Protein AF-M5P9T2-F1 (afdb_monomer_lite)

Radius of gyration: 11.9 Å; chains: 1; bounding box: 29×20×28 Å

Organism: NCBI:txid1274524

pLDDT: mean 86.31, std 12.7, range [36.16, 95.88]

Sequence (63 aa):
MTLYIKRLWSDTPPLRPQQANQLLDLYQRPVATFKDAGKAYQIGFNTALSCLGYLIANKHDES

Secondary structure (DSSP, 8-state):
--EEEEE-SSSSPPPPHHHHHHHHHHHHHHHHH-HHHHHHHHHHHHHHHHHTTEEEEETTS--

Foldseek 3Di:
DDKFKDFQDPPQDDDDPVRRVVLVCVLVVVCVPPPPVSVVVNVVSQVVVVVSRMGIDDPVPPD

Structure (mmCIF, N/CA/C/O backbone):
data_AF-M5P9T2-F1
#
_entry.id   AF-M5P9T2-F1
#
loop_
_atom_site.group_PDB
_atom_site.id
_atom_site.type_symbol
_atom_site.label_atom_id
_atom_site.label_alt_id
_atom_site.label_comp_id
_atom_site.label_asym_id
_atom_site.label_entity_id
_atom_site.label_seq_id
_atom_site.pdbx_PDB_ins_code
_atom_site.Cartn_x
_atom_site.Cartn_y
_atom_site.Cartn_z
_atom_site.occupancy
_atom_site.B_iso_or_equiv
_atom_site.auth_seq_id
_atom_site.auth_comp_id
_atom_site.auth_asym_id
_atom_site.auth_atom_id
_atom_site.pdbx_PDB_model_num
ATOM 1 N N . MET A 1 1 ? 4.540 10.258 10.347 1.00 62.69 1 MET A N 1
ATOM 2 C CA . MET A 1 1 ? 4.760 9.010 9.584 1.00 62.69 1 MET A CA 1
ATOM 3 C C . MET A 1 1 ? 4.666 9.336 8.109 1.00 62.69 1 MET A C 1
ATOM 5 O O . MET A 1 1 ? 3.665 9.912 7.703 1.00 62.69 1 MET A O 1
ATOM 9 N N . THR A 1 2 ? 5.706 9.029 7.338 1.00 83.56 2 THR A N 1
ATOM 10 C CA . THR A 1 2 ? 5.726 9.280 5.891 1.00 83.56 2 THR A CA 1
ATOM 11 C C . THR A 1 2 ? 5.557 7.945 5.191 1.00 83.56 2 THR A C 1
ATOM 13 O O . THR A 1 2 ? 6.460 7.107 5.243 1.00 83.56 2 THR A O 1
ATOM 16 N N . LEU A 1 3 ? 4.394 7.750 4.573 1.00 89.31 3 LEU A N 1
ATOM 17 C CA . LEU A 1 3 ? 4.111 6.559 3.784 1.00 89.31 3 LEU A CA 1
ATOM 18 C C . LEU A 1 3 ? 4.731 6.687 2.395 1.00 89.31 3 LEU A C 1
ATOM 20 O O . LEU A 1 3 ? 4.777 7.776 1.821 1.00 89.31 3 LEU A O 1
ATOM 24 N N . TYR A 1 4 ? 5.193 5.568 1.856 1.00 90.94 4 TYR A N 1
ATOM 25 C CA . TYR A 1 4 ? 5.666 5.473 0.483 1.00 90.94 4 TYR A CA 1
ATOM 26 C C . TYR A 1 4 ? 5.329 4.101 -0.099 1.00 90.94 4 TYR A C 1
ATOM 28 O O . TYR A 1 4 ? 5.087 3.144 0.635 1.00 90.94 4 TYR A O 1
ATOM 36 N N . ILE A 1 5 ? 5.309 4.010 -1.428 1.00 93.69 5 ILE A N 1
ATOM 37 C CA . ILE A 1 5 ? 5.061 2.753 -2.133 1.00 93.69 5 ILE A CA 1
ATOM 38 C C . ILE A 1 5 ? 6.396 2.150 -2.552 1.00 93.69 5 ILE A C 1
ATOM 40 O O . ILE A 1 5 ? 7.158 2.756 -3.307 1.00 93.69 5 ILE A O 1
ATOM 44 N N . LYS A 1 6 ? 6.668 0.945 -2.065 1.00 93.44 6 LYS A N 1
ATOM 45 C CA . LYS A 1 6 ? 7.824 0.128 -2.419 1.00 93.44 6 LYS A CA 1
ATOM 46 C C . LYS A 1 6 ? 7.441 -0.845 -3.531 1.00 93.44 6 LYS A C 1
ATOM 48 O O . LYS A 1 6 ? 6.380 -1.460 -3.472 1.00 93.44 6 LYS A O 1
ATOM 53 N N . ARG A 1 7 ? 8.316 -1.010 -4.526 1.00 94.50 7 ARG A N 1
ATOM 54 C CA . ARG A 1 7 ? 8.233 -2.117 -5.493 1.00 94.50 7 ARG A C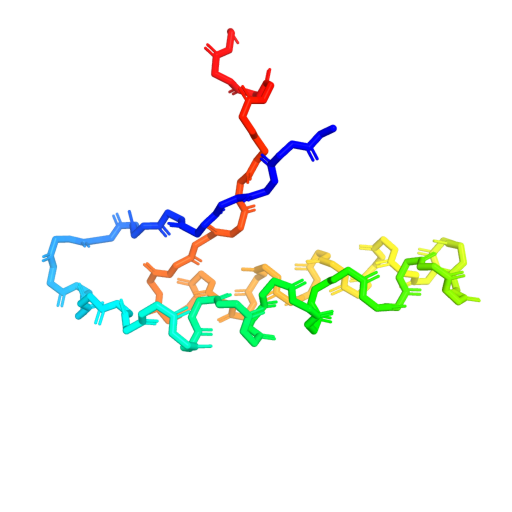A 1
ATOM 55 C C . ARG A 1 7 ? 8.864 -3.361 -4.877 1.00 94.50 7 ARG A C 1
ATOM 57 O O . ARG A 1 7 ? 9.957 -3.266 -4.321 1.00 94.50 7 ARG A O 1
ATOM 64 N N . LEU A 1 8 ? 8.168 -4.489 -4.957 1.00 93.06 8 LEU A N 1
ATOM 65 C CA . LEU A 1 8 ? 8.621 -5.765 -4.399 1.00 93.06 8 LEU A CA 1
ATOM 66 C C . LEU A 1 8 ? 9.482 -6.557 -5.383 1.00 93.06 8 LEU A C 1
ATOM 68 O O . LEU A 1 8 ? 10.428 -7.215 -4.957 1.00 93.06 8 LEU A O 1
ATOM 72 N N . TRP A 1 9 ? 9.180 -6.469 -6.678 1.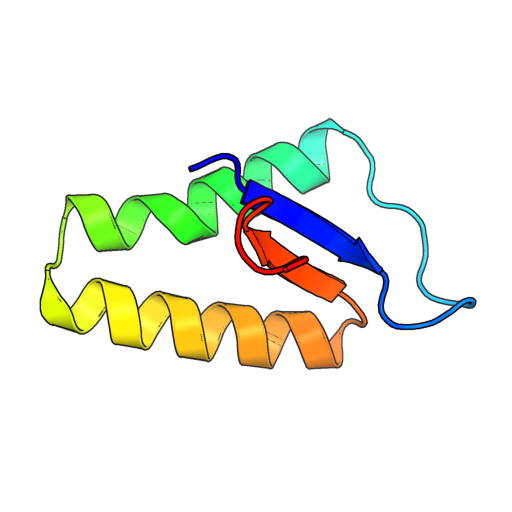00 92.44 9 TRP A N 1
ATOM 73 C CA . TRP A 1 9 ? 9.888 -7.200 -7.727 1.00 92.44 9 TRP A CA 1
ATOM 74 C C . TRP A 1 9 ? 10.528 -6.246 -8.737 1.00 92.44 9 TRP A C 1
ATOM 76 O O . TRP A 1 9 ? 10.133 -5.081 -8.862 1.00 92.44 9 TRP A O 1
ATOM 86 N N . SER A 1 10 ? 11.567 -6.724 -9.422 1.00 89.38 10 SER A N 1
ATOM 87 C CA . SER A 1 10 ? 12.347 -5.934 -10.384 1.00 89.38 10 SER A CA 1
ATOM 88 C C . SER A 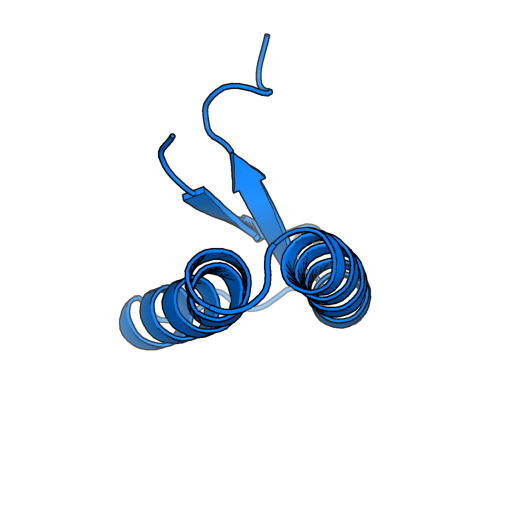1 10 ? 11.602 -5.694 -11.698 1.00 89.38 10 SER A C 1
ATOM 90 O O . SER A 1 10 ? 11.839 -4.680 -12.354 1.00 89.38 10 SER A O 1
ATOM 92 N N . ASP A 1 11 ? 10.699 -6.600 -12.059 1.00 93.06 11 ASP A N 1
ATOM 93 C CA . ASP A 1 11 ? 9.838 -6.566 -13.241 1.00 93.06 11 ASP A CA 1
ATOM 94 C C . ASP A 1 11 ? 8.537 -5.778 -13.021 1.00 93.06 11 ASP A C 1
ATOM 96 O O . ASP A 1 11 ? 7.881 -5.392 -13.991 1.00 93.06 11 ASP A O 1
ATOM 100 N N . THR A 1 12 ? 8.188 -5.453 -11.770 1.00 93.31 12 THR A N 1
ATOM 101 C CA . THR A 1 12 ? 7.036 -4.598 -11.469 1.00 93.31 12 THR A CA 1
ATOM 102 C C . THR A 1 12 ? 7.218 -3.207 -12.100 1.00 93.31 12 THR A C 1
ATOM 104 O O . THR A 1 12 ? 8.199 -2.504 -11.792 1.00 93.31 12 THR A O 1
ATOM 107 N N . PRO A 1 13 ? 6.270 -2.746 -12.942 1.00 93.25 13 PRO A N 1
ATOM 108 C CA . PRO A 1 13 ? 6.393 -1.458 -13.610 1.00 93.25 13 PRO A CA 1
ATOM 109 C C . PRO A 1 13 ? 6.448 -0.300 -12.597 1.00 93.25 13 PRO A C 1
ATOM 111 O O . PRO A 1 13 ? 5.876 -0.373 -11.511 1.00 93.25 13 PRO A O 1
ATOM 114 N N . PRO A 1 14 ? 7.158 0.798 -12.898 1.00 93.12 14 PRO A N 1
ATOM 115 C CA . PRO A 1 14 ? 7.156 1.962 -12.024 1.00 93.12 14 PRO A CA 1
ATOM 116 C C . PRO A 1 14 ? 5.784 2.647 -12.042 1.00 93.12 14 PRO A C 1
ATOM 118 O O . PRO A 1 14 ? 5.188 2.860 -13.098 1.00 93.12 14 PRO A O 1
ATOM 121 N N . LEU A 1 15 ? 5.303 3.051 -10.866 1.00 93.00 15 LEU A N 1
ATOM 122 C CA . LEU A 1 15 ? 4.110 3.886 -10.762 1.00 93.00 15 LEU A CA 1
ATOM 123 C C . LEU A 1 15 ? 4.440 5.323 -11.155 1.00 93.00 15 LEU A C 1
ATOM 125 O O . LEU A 1 15 ? 5.463 5.877 -10.744 1.00 93.00 15 LEU A O 1
ATOM 129 N N . ARG A 1 16 ? 3.531 5.968 -11.890 1.00 95.44 16 ARG A N 1
ATOM 130 C CA . ARG A 1 16 ? 3.598 7.421 -12.077 1.00 95.44 16 ARG A CA 1
ATOM 131 C C . ARG A 1 16 ? 3.329 8.124 -10.740 1.00 95.44 16 ARG A C 1
ATOM 133 O O . ARG A 1 16 ? 2.514 7.619 -9.962 1.00 95.44 16 ARG A O 1
ATOM 140 N N . PRO A 1 17 ? 3.898 9.319 -10.494 1.00 92.81 17 PRO A N 1
ATOM 141 C CA . PRO A 1 17 ? 3.685 10.053 -9.242 1.00 92.81 17 PRO A CA 1
ATOM 142 C C . PRO A 1 17 ? 2.204 10.224 -8.871 1.00 92.81 17 PRO A C 1
ATOM 144 O O . PRO A 1 17 ? 1.820 10.023 -7.725 1.00 92.81 17 PRO A O 1
ATOM 147 N N . GLN A 1 18 ? 1.348 10.501 -9.858 1.00 94.56 18 GLN A N 1
ATOM 148 C CA . GLN A 1 18 ? -0.096 10.625 -9.647 1.00 94.56 18 GLN A CA 1
ATOM 149 C C . GLN A 1 18 ? -0.738 9.322 -9.146 1.00 94.56 18 GLN A C 1
ATOM 151 O O . GLN A 1 18 ? -1.556 9.362 -8.234 1.00 94.56 18 GLN A O 1
ATOM 156 N N . GLN A 1 19 ? -0.355 8.174 -9.713 1.00 94.06 19 GLN A N 1
ATOM 157 C CA . GLN A 1 19 ? -0.885 6.870 -9.301 1.00 94.06 19 GLN A CA 1
ATOM 158 C C . GLN A 1 19 ? -0.438 6.529 -7.880 1.00 94.06 19 GLN A C 1
ATOM 160 O O . GLN A 1 19 ? -1.232 6.028 -7.089 1.00 94.06 19 GLN A O 1
ATOM 165 N N . ALA A 1 20 ? 0.814 6.846 -7.539 1.00 93.31 20 ALA A N 1
ATOM 166 C CA . ALA A 1 20 ? 1.324 6.641 -6.191 1.00 93.31 20 ALA A CA 1
ATOM 167 C C . ALA A 1 20 ? 0.555 7.482 -5.161 1.00 93.31 20 ALA A C 1
ATOM 169 O O . ALA A 1 20 ? 0.122 6.948 -4.143 1.00 93.31 20 ALA A O 1
ATOM 170 N N . ASN A 1 21 ? 0.306 8.760 -5.457 1.00 93.06 21 ASN A N 1
ATOM 171 C CA . ASN A 1 21 ? -0.473 9.630 -4.574 1.00 93.06 21 ASN A CA 1
ATOM 172 C C . ASN A 1 21 ? -1.908 9.115 -4.387 1.00 93.06 21 ASN A C 1
ATOM 174 O O . ASN A 1 21 ? -2.381 9.029 -3.260 1.00 93.06 21 ASN A O 1
ATOM 178 N N . GLN A 1 22 ? -2.570 8.683 -5.465 1.00 93.81 22 GLN A N 1
ATOM 179 C CA . GLN A 1 22 ? -3.924 8.120 -5.386 1.00 93.81 22 GLN A CA 1
ATOM 180 C C . GLN A 1 22 ? -3.994 6.863 -4.508 1.00 93.81 22 GLN A C 1
ATOM 182 O O . GLN A 1 22 ? -4.932 6.704 -3.729 1.00 93.81 22 GLN A O 1
ATOM 187 N N . LEU A 1 23 ? -3.010 5.967 -4.617 1.00 93.94 23 LEU A N 1
ATOM 188 C CA . LEU A 1 23 ? -2.946 4.760 -3.790 1.00 93.94 23 LEU A CA 1
ATOM 189 C C . LEU A 1 23 ? -2.717 5.094 -2.310 1.00 93.94 23 LEU A C 1
ATOM 191 O O . LEU A 1 23 ? -3.349 4.486 -1.447 1.00 93.94 23 LEU A O 1
ATOM 195 N N . LEU A 1 24 ? -1.859 6.074 -2.011 1.00 92.88 24 LEU A N 1
ATOM 196 C CA . LEU A 1 24 ? -1.626 6.539 -0.641 1.00 92.88 24 LEU A CA 1
ATOM 197 C C . LEU A 1 24 ? -2.881 7.185 -0.038 1.00 92.88 24 LEU A C 1
ATOM 199 O O . LEU A 1 24 ? -3.242 6.862 1.095 1.00 92.88 24 LEU A O 1
ATOM 203 N N . ASP A 1 25 ? -3.589 8.012 -0.809 1.00 91.44 25 ASP A N 1
ATOM 204 C CA . ASP A 1 25 ? -4.850 8.623 -0.380 1.00 91.44 25 ASP A CA 1
ATOM 205 C C . ASP A 1 25 ? -5.904 7.552 -0.059 1.00 91.44 25 ASP A C 1
ATOM 207 O O . ASP A 1 25 ? -6.535 7.586 1.002 1.00 91.44 25 ASP A O 1
ATOM 211 N N . LEU A 1 26 ? -6.068 6.553 -0.938 1.00 91.31 26 LEU A N 1
ATOM 212 C CA . LEU A 1 26 ? -6.997 5.433 -0.731 1.00 91.31 26 LEU A CA 1
ATOM 213 C C . LEU A 1 26 ? -6.639 4.578 0.486 1.00 91.31 26 LEU A C 1
ATOM 215 O O . LEU A 1 26 ? -7.538 4.057 1.147 1.00 91.31 26 LEU A O 1
ATOM 219 N N . TYR A 1 27 ? -5.352 4.430 0.786 1.00 90.62 27 TYR A N 1
ATOM 220 C CA . TYR A 1 27 ? -4.864 3.673 1.934 1.00 90.62 27 TYR A CA 1
ATOM 221 C C . TYR A 1 27 ? -5.088 4.400 3.270 1.00 90.62 27 TYR A C 1
ATOM 223 O O . TYR A 1 27 ? -5.344 3.766 4.296 1.00 90.62 27 TYR A O 1
ATOM 231 N N . GLN A 1 28 ? -5.000 5.732 3.283 1.00 87.44 28 GLN A N 1
ATOM 232 C CA . GLN A 1 28 ? -5.135 6.531 4.506 1.00 87.44 28 GLN A CA 1
ATOM 233 C C . GLN A 1 28 ? -6.583 6.897 4.840 1.00 87.44 28 GLN A C 1
ATOM 235 O O . GLN A 1 28 ? -6.944 6.954 6.020 1.00 87.44 28 GLN A O 1
ATOM 240 N N . ARG A 1 29 ? -7.421 7.131 3.822 1.00 84.88 29 ARG A N 1
ATOM 241 C CA . ARG A 1 29 ? -8.784 7.658 3.994 1.00 84.88 29 ARG A CA 1
ATOM 242 C C . ARG A 1 29 ? -9.636 6.872 5.006 1.00 84.88 29 ARG A C 1
ATOM 244 O O . ARG A 1 29 ? -10.275 7.516 5.835 1.00 84.88 29 ARG A O 1
ATOM 251 N N . PRO A 1 30 ? -9.636 5.525 5.028 1.00 80.50 30 PRO A N 1
ATOM 252 C CA . PRO A 1 30 ? -10.526 4.782 5.921 1.00 80.50 30 PRO A CA 1
ATOM 253 C C . PRO A 1 30 ? -10.081 4.786 7.380 1.00 80.50 30 PRO A C 1
ATOM 255 O O . PRO A 1 30 ? -10.934 4.686 8.252 1.00 80.50 30 PRO A O 1
ATOM 258 N N . VAL A 1 31 ? -8.788 4.958 7.670 1.00 73.69 31 VAL A N 1
ATOM 259 C CA . VAL A 1 31 ? -8.292 5.043 9.058 1.00 73.69 31 VAL A CA 1
ATOM 260 C C . VAL A 1 31 ? -8.771 6.309 9.750 1.00 73.69 31 VAL A C 1
ATOM 262 O O . VAL A 1 31 ? -9.098 6.278 10.934 1.00 73.69 31 VAL A O 1
ATOM 265 N N . ALA A 1 32 ? -8.855 7.416 9.012 1.00 72.81 32 ALA A N 1
ATOM 266 C CA . ALA A 1 32 ? -9.359 8.672 9.555 1.00 72.81 32 ALA A CA 1
ATOM 267 C C . ALA A 1 32 ? -10.853 8.596 9.920 1.00 72.81 32 ALA A C 1
ATOM 269 O O . ALA A 1 32 ? -11.308 9.322 10.800 1.00 72.81 32 ALA A O 1
ATOM 270 N N . THR A 1 33 ? -11.620 7.723 9.258 1.00 75.75 33 THR A N 1
ATOM 271 C CA . THR A 1 33 ? -13.079 7.620 9.429 1.00 75.75 33 THR A CA 1
ATOM 272 C C . THR A 1 33 ? -13.493 6.449 10.319 1.00 75.75 33 THR A C 1
ATOM 274 O O . THR A 1 33 ? -14.434 6.566 11.102 1.00 75.75 33 THR A O 1
ATOM 277 N N . PHE A 1 34 ? -12.789 5.324 10.238 1.00 73.75 34 PHE A N 1
ATOM 278 C CA . PHE A 1 34 ? -13.152 4.076 10.894 1.00 73.75 34 PHE A CA 1
ATOM 279 C C . PHE A 1 34 ? -11.934 3.568 11.669 1.00 73.75 34 PHE A C 1
ATOM 281 O O . PHE A 1 34 ? -10.992 3.081 11.066 1.00 73.75 34 PHE A O 1
ATOM 288 N N . LYS A 1 35 ? -11.933 3.689 13.002 1.00 77.56 35 LYS A N 1
ATOM 289 C CA . LYS A 1 35 ? -10.785 3.364 13.878 1.00 77.56 35 LYS A CA 1
ATOM 290 C C . LYS A 1 35 ? -10.183 1.969 13.613 1.00 77.56 35 LYS A C 1
ATOM 292 O O . LYS A 1 35 ? -9.215 1.831 12.869 1.00 77.56 35 LYS A O 1
ATOM 297 N N . ASP A 1 36 ? -10.754 0.924 14.213 1.00 75.62 36 ASP A N 1
ATOM 298 C CA . ASP A 1 36 ? -10.205 -0.437 14.121 1.00 75.62 36 ASP A CA 1
ATOM 299 C C . ASP A 1 36 ? -10.485 -1.082 12.758 1.00 75.62 36 ASP A C 1
ATOM 301 O O . ASP A 1 36 ? -9.629 -1.766 12.198 1.00 75.62 36 ASP A O 1
ATOM 305 N N . ALA A 1 37 ? -11.641 -0.784 12.158 1.00 80.56 37 ALA A N 1
ATOM 306 C CA . ALA A 1 37 ? -11.965 -1.235 10.805 1.00 80.56 37 ALA A CA 1
ATOM 307 C C . ALA A 1 37 ? -11.038 -0.620 9.736 1.00 80.56 37 ALA A C 1
ATOM 309 O O . ALA A 1 37 ? -10.760 -1.255 8.721 1.00 80.56 37 ALA A O 1
ATOM 310 N N . GLY A 1 38 ? -10.492 0.575 9.975 1.00 83.06 38 GLY A N 1
ATOM 311 C CA . GLY A 1 38 ? -9.508 1.204 9.098 1.00 83.06 38 GLY A CA 1
ATOM 312 C C . GLY A 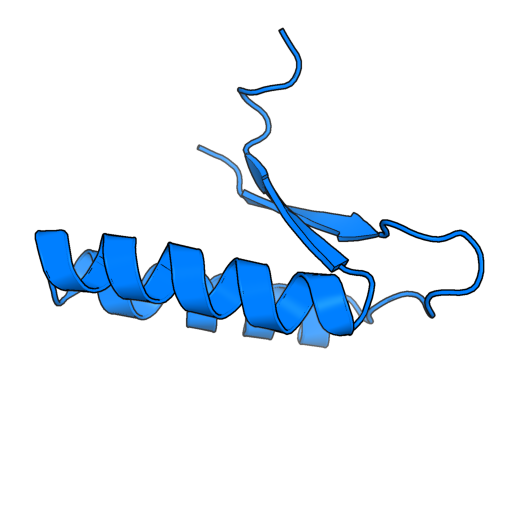1 38 ? -8.174 0.463 9.088 1.00 83.06 38 GLY A C 1
ATOM 313 O O . GLY A 1 38 ? -7.558 0.348 8.031 1.00 83.06 38 GLY A O 1
ATOM 314 N N . LYS A 1 39 ? -7.752 -0.117 10.220 1.00 84.44 39 LYS A N 1
ATOM 315 C CA . LYS A 1 39 ? -6.566 -0.991 10.258 1.00 84.44 39 LYS A CA 1
ATOM 316 C C . LYS A 1 39 ? -6.788 -2.273 9.457 1.00 84.44 39 LYS A C 1
ATOM 318 O O . LYS A 1 39 ? -5.924 -2.657 8.676 1.00 84.44 39 LYS A O 1
ATOM 323 N N . ALA A 1 40 ? -7.952 -2.909 9.606 1.00 88.44 40 ALA A N 1
ATOM 324 C CA . ALA A 1 40 ? -8.303 -4.092 8.818 1.00 88.44 40 ALA A CA 1
ATOM 325 C C . ALA A 1 40 ? -8.333 -3.782 7.310 1.00 88.44 40 ALA A C 1
ATOM 327 O O . ALA A 1 40 ? -7.805 -4.554 6.509 1.00 88.44 40 ALA A O 1
ATOM 328 N N . TYR A 1 41 ? -8.870 -2.617 6.934 1.00 91.12 41 TYR A N 1
ATOM 329 C CA . TYR A 1 41 ? -8.816 -2.127 5.559 1.00 91.12 41 TYR A CA 1
ATOM 330 C C . TYR A 1 41 ? -7.375 -1.971 5.064 1.00 91.12 41 TYR A C 1
ATOM 332 O O . TYR A 1 41 ? -7.055 -2.457 3.984 1.00 91.12 41 TYR A O 1
ATOM 340 N N . GLN A 1 42 ? -6.495 -1.333 5.842 1.00 90.94 42 GLN A N 1
ATOM 341 C CA . GLN A 1 42 ? -5.092 -1.153 5.459 1.00 90.94 42 GLN A CA 1
ATOM 342 C C . GLN A 1 42 ? -4.382 -2.485 5.228 1.00 90.94 42 GLN A C 1
ATOM 344 O O . GLN A 1 42 ? -3.669 -2.626 4.236 1.00 90.94 42 GLN A O 1
ATOM 349 N N . ILE A 1 43 ? -4.615 -3.472 6.098 1.00 90.44 43 ILE A N 1
ATOM 350 C CA . ILE A 1 43 ? -4.068 -4.823 5.935 1.00 90.44 43 ILE A CA 1
ATOM 351 C C . ILE A 1 43 ? -4.557 -5.423 4.614 1.00 90.44 43 ILE A C 1
ATOM 353 O O . ILE A 1 43 ? -3.734 -5.787 3.779 1.00 90.44 43 ILE A O 1
ATOM 357 N N . GLY A 1 44 ? -5.874 -5.456 4.385 1.00 92.44 44 GLY A N 1
ATOM 358 C CA . GLY A 1 44 ? -6.444 -6.012 3.154 1.00 92.44 44 GLY A CA 1
ATOM 359 C C . GLY A 1 44 ? -5.965 -5.291 1.891 1.00 92.44 44 GLY A C 1
ATOM 360 O O . GLY A 1 44 ? -5.633 -5.936 0.897 1.00 92.44 44 GLY A O 1
ATOM 361 N N . PHE A 1 45 ? -5.857 -3.962 1.943 1.00 94.12 45 PHE A N 1
ATOM 362 C CA . PHE A 1 45 ? -5.349 -3.149 0.842 1.00 94.12 45 PHE A CA 1
ATOM 363 C C . PHE A 1 45 ? -3.889 -3.488 0.529 1.00 94.12 45 PHE A C 1
ATOM 365 O O . PHE A 1 45 ? -3.55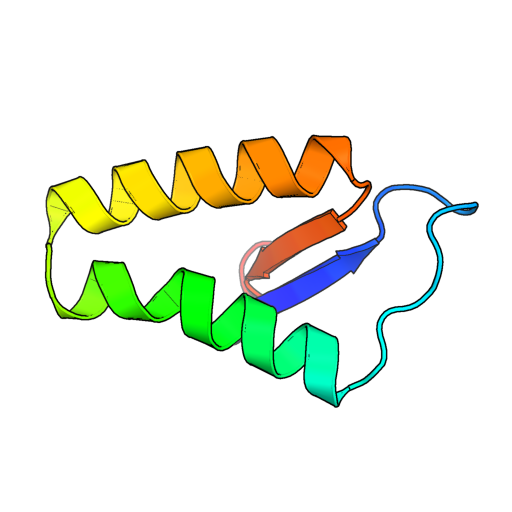7 -3.721 -0.630 1.00 94.12 45 PHE A O 1
ATOM 372 N N . ASN A 1 46 ? -3.022 -3.573 1.544 1.00 94.12 46 ASN A N 1
ATOM 373 C CA . ASN A 1 46 ? -1.620 -3.951 1.350 1.00 94.12 46 ASN A CA 1
ATOM 374 C C . ASN A 1 46 ? -1.470 -5.396 0.855 1.00 94.12 46 ASN A C 1
ATOM 376 O O . ASN A 1 46 ? -0.610 -5.654 0.016 1.00 94.12 46 ASN A O 1
ATOM 380 N N . THR A 1 47 ? -2.311 -6.326 1.317 1.00 94.50 47 THR A N 1
ATOM 381 C CA . THR A 1 47 ? -2.336 -7.704 0.802 1.00 94.50 47 THR A CA 1
ATOM 382 C C . THR A 1 47 ? -2.726 -7.748 -0.675 1.00 94.50 47 THR A C 1
ATOM 384 O O . THR A 1 47 ? -2.081 -8.440 -1.454 1.00 94.50 47 THR A O 1
ATOM 387 N N . ALA A 1 48 ? -3.739 -6.989 -1.099 1.00 94.88 48 ALA A N 1
ATOM 388 C CA . ALA A 1 48 ? -4.099 -6.914 -2.515 1.00 94.88 48 ALA A CA 1
ATOM 389 C C . ALA A 1 48 ? -2.990 -6.250 -3.352 1.00 94.88 48 ALA A C 1
ATOM 391 O O . ALA A 1 48 ? -2.689 -6.687 -4.462 1.00 94.88 48 ALA A O 1
ATOM 392 N N . LEU A 1 49 ? -2.356 -5.208 -2.810 1.00 94.88 49 LEU A N 1
ATOM 393 C CA . LEU A 1 49 ? -1.293 -4.477 -3.489 1.00 94.88 49 LEU A CA 1
ATOM 394 C C . LEU A 1 49 ? -0.022 -5.327 -3.665 1.00 94.88 49 LEU A C 1
ATOM 396 O O . LEU A 1 49 ? 0.646 -5.216 -4.697 1.00 94.88 49 LEU A O 1
ATOM 400 N N . SER A 1 50 ? 0.279 -6.217 -2.713 1.00 95.06 50 SER A N 1
ATOM 401 C CA . SER A 1 50 ? 1.434 -7.116 -2.804 1.00 95.06 50 SER A CA 1
ATOM 402 C C . SER A 1 50 ? 1.272 -8.158 -3.907 1.00 95.06 50 SER A C 1
ATOM 404 O O . SER A 1 50 ? 2.253 -8.472 -4.578 1.00 95.06 50 SER A O 1
ATOM 406 N N . CYS A 1 51 ? 0.043 -8.6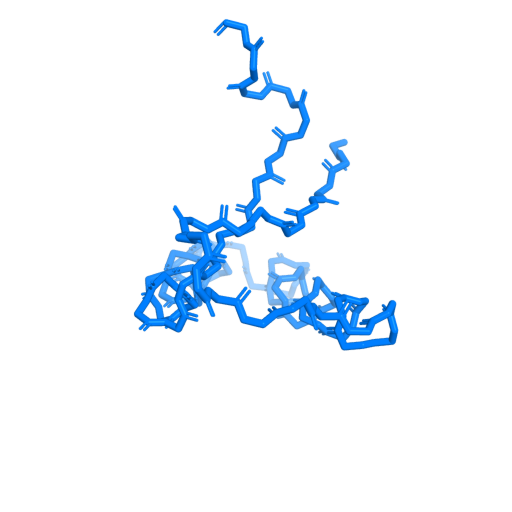04 -4.194 1.00 94.00 51 CYS A N 1
ATOM 407 C CA . CYS A 1 51 ? -0.249 -9.422 -5.375 1.00 94.00 51 CYS A CA 1
ATOM 408 C C . CYS A 1 51 ? 0.068 -8.695 -6.693 1.00 94.00 51 CYS A C 1
ATOM 410 O O . CYS A 1 51 ? 0.360 -9.344 -7.692 1.00 94.00 51 CYS A O 1
ATOM 412 N N . LEU A 1 52 ? 0.035 -7.359 -6.696 1.00 94.12 52 LEU A N 1
ATOM 413 C CA . LEU A 1 52 ? 0.413 -6.518 -7.837 1.00 94.12 52 LEU A CA 1
ATOM 414 C C . LEU A 1 52 ? 1.897 -6.108 -7.811 1.00 94.12 52 LEU A C 1
ATOM 416 O O . LEU A 1 52 ? 2.336 -5.344 -8.669 1.00 94.12 52 LEU A O 1
ATOM 420 N N . GLY A 1 53 ? 2.667 -6.589 -6.832 1.00 95.75 53 GLY A N 1
ATOM 421 C CA . GLY A 1 53 ? 4.096 -6.323 -6.712 1.00 95.75 53 GLY A CA 1
ATOM 422 C C . GLY A 1 53 ? 4.455 -5.010 -6.020 1.00 95.75 53 GLY A C 1
ATOM 423 O O . GLY A 1 53 ? 5.593 -4.554 -6.166 1.00 95.75 53 GLY A O 1
ATOM 424 N N . TYR A 1 54 ? 3.537 -4.403 -5.259 1.00 95.88 54 TYR A N 1
ATOM 425 C CA . TYR A 1 54 ? 3.833 -3.207 -4.465 1.00 95.88 54 TYR A CA 1
ATOM 426 C C . TYR A 1 54 ? 3.437 -3.355 -2.995 1.00 95.88 54 TYR A C 1
ATOM 428 O O . TYR A 1 54 ? 2.566 -4.136 -2.634 1.00 95.88 54 TYR A O 1
ATOM 436 N N . LEU A 1 55 ? 4.063 -2.560 -2.133 1.00 94.81 55 LEU A N 1
ATOM 437 C CA . LEU A 1 55 ? 3.777 -2.515 -0.703 1.00 94.81 55 LEU A CA 1
ATOM 438 C C . LEU A 1 55 ? 3.779 -1.066 -0.225 1.00 94.81 55 LEU A C 1
ATOM 440 O O . LEU A 1 55 ? 4.704 -0.320 -0.547 1.00 94.81 55 LEU A O 1
ATOM 444 N N . ILE A 1 56 ? 2.787 -0.665 0.569 1.00 93.75 56 ILE A N 1
ATOM 445 C CA . ILE A 1 56 ? 2.831 0.622 1.268 1.00 93.75 56 ILE A CA 1
ATOM 446 C C . ILE A 1 56 ? 3.609 0.426 2.564 1.00 93.75 56 ILE A C 1
ATOM 448 O O . ILE A 1 56 ? 3.175 -0.311 3.452 1.00 93.75 56 ILE A O 1
ATOM 452 N N . ALA A 1 57 ? 4.757 1.091 2.652 1.00 89.38 57 ALA A N 1
ATOM 453 C CA . ALA A 1 57 ? 5.674 1.034 3.780 1.00 89.38 57 ALA A CA 1
ATOM 454 C C . ALA A 1 57 ? 5.762 2.392 4.481 1.00 89.38 57 ALA A C 1
ATOM 456 O O . ALA A 1 57 ? 5.469 3.448 3.909 1.00 89.38 57 ALA A O 1
ATOM 457 N N . ASN A 1 58 ? 6.182 2.358 5.740 1.00 84.94 58 ASN A N 1
ATOM 458 C CA . ASN A 1 58 ? 6.400 3.543 6.549 1.00 84.94 58 ASN A CA 1
ATOM 459 C C . ASN A 1 58 ? 7.903 3.781 6.677 1.00 84.94 58 ASN A C 1
ATOM 461 O O . ASN A 1 58 ? 8.648 2.854 6.977 1.00 84.94 58 ASN A O 1
ATOM 465 N N . LYS A 1 59 ? 8.366 5.023 6.505 1.00 69.94 59 LYS A N 1
ATOM 466 C CA . LYS A 1 59 ? 9.803 5.353 6.627 1.00 69.94 59 LYS A CA 1
ATOM 467 C C . LYS A 1 59 ? 10.420 5.080 8.013 1.00 69.94 59 LYS A C 1
ATOM 469 O O . LYS A 1 59 ? 11.614 5.272 8.172 1.00 69.94 59 LYS A O 1
ATOM 474 N N . HIS A 1 60 ? 9.627 4.697 9.014 1.00 53.44 60 HIS A N 1
ATOM 475 C CA . HIS A 1 60 ? 10.117 4.407 10.364 1.00 53.44 60 HIS A CA 1
ATOM 476 C C . HIS A 1 60 ? 10.430 2.920 10.607 1.00 53.44 60 HIS A C 1
ATOM 478 O O . HIS A 1 60 ? 11.083 2.622 11.593 1.00 53.44 60 HIS A O 1
ATOM 484 N N . ASP A 1 61 ? 10.025 2.016 9.707 1.00 50.38 61 ASP A N 1
ATOM 485 C CA . ASP A 1 61 ? 10.262 0.563 9.827 1.00 50.38 61 ASP A CA 1
ATOM 486 C C . ASP A 1 61 ? 11.550 0.097 9.107 1.00 50.38 61 ASP A C 1
ATOM 488 O O . ASP A 1 61 ? 11.692 -1.074 8.771 1.00 50.38 61 ASP A O 1
ATOM 492 N N . GLU A 1 62 ? 12.497 1.006 8.844 1.00 47.75 62 GLU A N 1
ATOM 493 C CA . GLU A 1 62 ? 13.851 0.664 8.363 1.00 47.75 62 GLU A CA 1
ATOM 494 C C . GLU A 1 62 ? 14.903 0.806 9.480 1.00 47.75 62 GLU A C 1
ATOM 496 O O . GLU A 1 62 ? 16.008 1.293 9.246 1.00 47.75 62 GLU A O 1
ATOM 501 N N . SER A 1 63 ? 14.541 0.435 10.714 1.00 36.16 63 SER A N 1
ATOM 502 C CA . SER A 1 63 ? 15.457 0.313 11.862 1.00 36.16 63 SER A CA 1
ATOM 503 C C . SER A 1 63 ? 15.630 -1.139 12.277 1.00 36.16 63 SER A C 1
ATOM 505 O O . SER A 1 63 ? 14.607 -1.856 12.318 1.00 36.16 63 SER A O 1
#